Protein AF-A0A355X798-F1 (afdb_monomer_lite)

Structure (mmCIF, N/CA/C/O backbone):
data_AF-A0A355X798-F1
#
_entry.id   AF-A0A355X798-F1
#
loop_
_atom_site.group_PDB
_atom_site.id
_atom_site.type_symbol
_atom_site.label_atom_id
_atom_site.label_alt_id
_atom_site.label_comp_id
_atom_site.label_asym_id
_atom_site.label_entity_id
_atom_site.label_seq_id
_atom_site.pdbx_PDB_ins_code
_atom_site.Cartn_x
_atom_site.Cartn_y
_atom_site.Cartn_z
_atom_site.occupancy
_atom_site.B_iso_or_equiv
_atom_site.auth_seq_id
_atom_site.auth_comp_id
_atom_site.auth_asym_id
_atom_site.auth_atom_id
_atom_site.pdbx_PDB_model_num
ATOM 1 N N . MET A 1 1 ? 8.752 -1.877 0.413 1.00 83.00 1 MET A N 1
ATOM 2 C CA . MET A 1 1 ? 8.177 -2.139 -0.919 1.00 83.00 1 MET A CA 1
ATOM 3 C C . MET A 1 1 ? 7.223 -1.030 -1.361 1.00 83.00 1 MET A C 1
ATOM 5 O O . MET A 1 1 ? 7.651 -0.206 -2.149 1.00 83.00 1 MET A O 1
ATOM 9 N N . TYR A 1 2 ? 6.016 -0.876 -0.797 1.00 93.00 2 TYR A N 1
ATOM 10 C CA . TYR A 1 2 ? 5.058 0.165 -1.244 1.00 93.00 2 TYR A CA 1
ATOM 11 C C . TYR A 1 2 ? 5.635 1.592 -1.375 1.00 93.00 2 TYR A C 1
ATOM 13 O O . TYR A 1 2 ? 5.461 2.236 -2.404 1.00 93.00 2 TYR A O 1
ATOM 21 N N . ASN A 1 3 ? 6.375 2.073 -0.369 1.00 92.62 3 ASN A N 1
ATOM 22 C CA . ASN A 1 3 ? 6.967 3.416 -0.412 1.00 92.62 3 ASN A CA 1
ATOM 23 C C . ASN A 1 3 ? 7.958 3.606 -1.571 1.00 92.62 3 ASN A C 1
ATOM 25 O O . ASN A 1 3 ? 8.038 4.702 -2.114 1.00 92.62 3 ASN A O 1
ATOM 29 N N . GLU A 1 4 ? 8.681 2.557 -1.975 1.00 91.88 4 GLU A N 1
ATOM 30 C CA . GLU A 1 4 ? 9.569 2.644 -3.138 1.00 91.88 4 GLU A CA 1
ATOM 31 C C . GLU A 1 4 ? 8.747 2.923 -4.397 1.00 91.88 4 GLU A C 1
ATOM 33 O O . GLU A 1 4 ? 9.046 3.880 -5.100 1.00 91.88 4 GLU A O 1
ATOM 38 N N . LEU A 1 5 ? 7.663 2.178 -4.649 1.00 90.56 5 LEU A N 1
ATOM 39 C CA . LEU A 1 5 ? 6.803 2.450 -5.805 1.00 90.56 5 LEU A CA 1
ATOM 40 C C . LEU A 1 5 ? 6.077 3.794 -5.712 1.00 90.56 5 LEU A C 1
ATOM 42 O O . LEU A 1 5 ? 5.845 4.451 -6.724 1.00 90.56 5 LEU A O 1
ATOM 46 N N . LYS A 1 6 ? 5.707 4.223 -4.503 1.00 91.62 6 LYS A N 1
ATOM 47 C CA . LYS A 1 6 ? 4.975 5.476 -4.310 1.00 91.62 6 LYS A CA 1
ATOM 48 C C . LYS A 1 6 ? 5.822 6.714 -4.585 1.00 91.62 6 LYS A C 1
ATOM 50 O O . LYS A 1 6 ? 5.316 7.664 -5.178 1.00 91.62 6 LYS A O 1
ATOM 55 N N . PHE A 1 7 ? 7.065 6.718 -4.111 1.00 90.94 7 PHE A N 1
ATOM 56 C CA . PHE A 1 7 ? 7.910 7.915 -4.100 1.00 90.94 7 PHE A CA 1
ATOM 57 C C . PHE A 1 7 ? 9.055 7.866 -5.108 1.00 90.94 7 PHE A C 1
ATOM 59 O O . PHE A 1 7 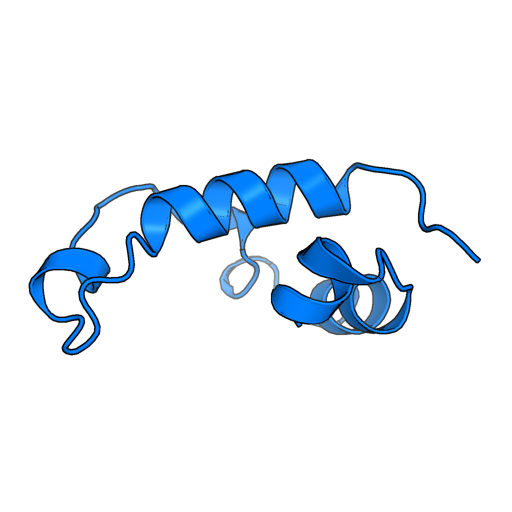? 9.527 8.917 -5.529 1.00 90.94 7 PHE A O 1
ATOM 66 N N . SER A 1 8 ? 9.497 6.670 -5.487 1.00 87.69 8 SER A N 1
ATOM 67 C CA . SER A 1 8 ? 10.648 6.472 -6.373 1.00 87.69 8 SER A CA 1
ATOM 68 C C . SER A 1 8 ? 10.304 5.684 -7.635 1.00 87.69 8 SER A C 1
ATOM 70 O O . SER A 1 8 ? 11.086 5.715 -8.572 1.00 87.69 8 SER A O 1
ATOM 72 N N . ASN A 1 9 ? 9.162 4.984 -7.654 1.00 83.94 9 ASN A N 1
ATOM 73 C CA . ASN A 1 9 ? 8.728 4.099 -8.736 1.00 83.94 9 ASN A CA 1
ATOM 74 C C . ASN A 1 9 ? 9.847 3.155 -9.233 1.00 83.94 9 ASN A C 1
ATOM 76 O O . ASN A 1 9 ? 10.045 2.956 -10.432 1.00 83.94 9 ASN A O 1
ATOM 80 N N . GLY A 1 10 ? 10.605 2.615 -8.270 1.00 83.75 10 GLY A N 1
ATOM 81 C CA . GLY A 1 10 ? 11.796 1.802 -8.505 1.00 83.75 10 GLY A CA 1
ATOM 82 C C . GLY A 1 10 ? 11.506 0.320 -8.765 1.00 83.75 10 GLY A C 1
ATOM 83 O O . GLY A 1 10 ? 10.414 -0.195 -8.518 1.00 83.75 10 GLY A O 1
ATOM 84 N N . PHE A 1 11 ? 12.515 -0.381 -9.283 1.00 87.88 11 PHE A N 1
ATOM 85 C CA . PHE A 1 11 ? 12.376 -1.745 -9.798 1.00 87.88 11 PHE A CA 1
ATOM 86 C C . PHE A 1 11 ? 12.502 -2.853 -8.732 1.00 87.88 11 PHE A C 1
ATOM 88 O O . PHE A 1 11 ? 12.056 -3.981 -8.965 1.00 87.88 11 PHE A O 1
ATOM 95 N N . ILE A 1 12 ? 13.067 -2.561 -7.551 1.00 90.50 12 ILE A N 1
ATOM 96 C CA . ILE A 1 12 ? 13.351 -3.589 -6.531 1.00 90.50 12 ILE A CA 1
ATOM 97 C C . ILE A 1 12 ? 12.044 -4.180 -6.007 1.00 90.50 12 ILE A C 1
ATOM 99 O O . ILE A 1 12 ? 11.916 -5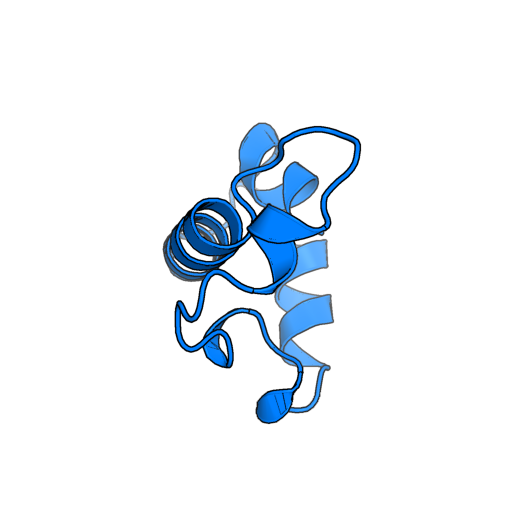.397 -5.854 1.00 90.50 12 ILE A O 1
ATOM 103 N N . THR A 1 13 ? 11.043 -3.332 -5.777 1.00 91.62 13 THR A N 1
ATOM 104 C CA . THR A 1 13 ? 9.722 -3.782 -5.343 1.00 91.62 13 THR A CA 1
ATOM 105 C C . THR A 1 13 ? 9.053 -4.672 -6.382 1.00 91.62 13 THR A C 1
ATOM 107 O O . THR A 1 13 ? 8.499 -5.696 -5.995 1.00 91.62 13 THR A O 1
ATOM 110 N N . GLN A 1 14 ? 9.134 -4.356 -7.678 1.00 88.06 14 GLN A N 1
ATOM 111 C CA . GLN A 1 14 ? 8.547 -5.216 -8.713 1.00 88.06 14 GLN A CA 1
ATOM 112 C C . GLN A 1 14 ? 9.189 -6.606 -8.730 1.00 88.06 14 GLN A C 1
ATOM 114 O O . GLN A 1 14 ? 8.472 -7.607 -8.737 1.00 88.06 14 GLN A O 1
ATOM 119 N N . MET A 1 15 ? 10.523 -6.684 -8.663 1.00 90.25 15 MET A N 1
ATOM 120 C CA . MET A 1 15 ? 11.210 -7.977 -8.575 1.00 90.25 15 MET A CA 1
ATOM 121 C C . MET A 1 15 ? 10.805 -8.759 -7.330 1.00 90.25 15 MET A C 1
ATOM 123 O O . MET A 1 15 ? 10.499 -9.946 -7.417 1.00 90.25 15 MET A O 1
ATOM 127 N N . GLY A 1 16 ? 10.814 -8.104 -6.169 1.00 93.81 16 GLY A N 1
ATOM 128 C CA . GLY A 1 16 ? 10.547 -8.785 -4.912 1.00 93.81 16 GLY A CA 1
ATOM 129 C C . GLY A 1 16 ? 9.106 -9.290 -4.812 1.00 93.81 16 GLY A C 1
ATOM 130 O O . GLY A 1 16 ? 8.910 -10.419 -4.378 1.00 93.81 16 GLY A O 1
ATOM 131 N N . ILE A 1 17 ? 8.113 -8.527 -5.288 1.00 94.00 17 ILE A N 1
ATOM 132 C CA . ILE A 1 17 ? 6.724 -9.012 -5.374 1.00 94.00 17 ILE A CA 1
ATOM 133 C C . ILE A 1 17 ? 6.599 -10.155 -6.393 1.00 94.00 17 ILE A C 1
ATOM 135 O O . ILE A 1 17 ? 5.899 -11.134 -6.134 1.00 94.00 17 ILE A O 1
ATOM 139 N N . GLY A 1 18 ? 7.304 -10.079 -7.527 1.00 92.50 18 GLY A N 1
ATOM 140 C CA . GLY A 1 18 ? 7.319 -11.144 -8.535 1.00 92.50 18 GLY A CA 1
ATOM 141 C C . GLY A 1 18 ? 7.859 -12.484 -8.020 1.00 92.50 18 GLY A C 1
ATOM 142 O O . GLY A 1 18 ? 7.467 -13.532 -8.529 1.00 92.50 18 GLY A O 1
ATOM 143 N N . ALA A 1 19 ? 8.707 -12.464 -6.988 1.00 95.81 19 ALA A N 1
ATOM 144 C CA . ALA A 1 19 ? 9.244 -13.661 -6.342 1.00 95.81 19 ALA A CA 1
ATOM 145 C C . ALA A 1 19 ? 8.324 -14.262 -5.258 1.00 95.81 19 ALA A C 1
ATOM 147 O O . ALA A 1 19 ? 8.580 -15.375 -4.803 1.00 95.81 19 ALA A O 1
ATOM 148 N N . MET A 1 20 ? 7.269 -13.554 -4.836 1.00 95.94 20 MET A N 1
ATOM 149 C CA . MET A 1 20 ? 6.324 -14.043 -3.823 1.00 95.94 20 MET A CA 1
ATOM 150 C C . MET A 1 20 ? 5.293 -15.017 -4.425 1.00 95.94 20 MET A C 1
ATOM 152 O O . MET A 1 20 ? 4.922 -14.843 -5.598 1.00 95.94 20 MET A O 1
ATOM 156 N N . PRO A 1 21 ? 4.776 -15.981 -3.633 1.00 97.75 21 PRO A N 1
ATOM 157 C CA . PRO A 1 21 ? 3.570 -16.745 -3.966 1.00 97.75 21 PRO A CA 1
ATOM 158 C C . PRO A 1 21 ? 2.394 -15.822 -4.306 1.00 97.75 21 PRO A C 1
ATOM 160 O O . PRO A 1 21 ? 2.280 -14.734 -3.745 1.00 97.75 21 PRO A O 1
ATOM 163 N N . GLU A 1 22 ? 1.526 -16.222 -5.237 1.00 95.81 22 GLU A N 1
ATOM 164 C CA . GLU A 1 22 ? 0.457 -15.347 -5.750 1.00 95.81 22 GLU A CA 1
ATOM 165 C C . GLU A 1 22 ? -0.549 -14.905 -4.679 1.00 95.81 22 GLU A C 1
ATOM 167 O O . GLU A 1 22 ? -1.029 -13.771 -4.720 1.00 95.81 22 GLU A O 1
ATOM 172 N N . ASP A 1 23 ? -0.827 -15.768 -3.705 1.00 96.69 23 ASP A N 1
ATOM 173 C CA . ASP A 1 23 ? -1.733 -15.540 -2.578 1.00 96.69 23 ASP A CA 1
ATOM 174 C C . ASP A 1 23 ? -1.150 -14.626 -1.489 1.00 96.69 23 ASP A C 1
ATOM 176 O O . ASP A 1 23 ? -1.886 -14.137 -0.632 1.00 96.69 23 ASP A O 1
ATOM 180 N N . GLU A 1 24 ? 0.146 -14.322 -1.557 1.00 95.19 24 GLU A N 1
ATOM 181 C CA . GLU A 1 24 ? 0.826 -13.389 -0.652 1.00 95.19 24 GLU A CA 1
ATOM 182 C C . GLU A 1 24 ? 1.077 -12.010 -1.292 1.00 95.19 24 GLU A C 1
ATOM 184 O O . GLU A 1 24 ? 1.598 -11.095 -0.646 1.00 95.19 24 GLU A O 1
ATOM 189 N N . ARG A 1 25 ? 0.711 -11.823 -2.566 1.00 96.25 25 ARG A N 1
ATOM 190 C CA . ARG A 1 25 ? 0.901 -10.555 -3.292 1.00 96.25 25 ARG A CA 1
ATOM 191 C C . ARG A 1 25 ? -0.162 -9.514 -2.919 1.00 96.25 25 ARG A C 1
ATOM 193 O O . ARG A 1 25 ? -1.266 -9.874 -2.515 1.00 96.25 25 ARG A O 1
ATOM 200 N N . PRO A 1 26 ? 0.085 -8.209 -3.164 1.00 96.69 26 PRO A N 1
ATOM 201 C CA . PRO A 1 26 ? -0.925 -7.161 -2.973 1.00 96.69 26 PRO A CA 1
ATOM 202 C C . PRO A 1 26 ? -2.243 -7.421 -3.723 1.00 96.69 26 PRO A C 1
ATOM 204 O O . PRO A 1 26 ? -3.312 -7.062 -3.233 1.00 96.69 26 PRO A O 1
ATOM 207 N N . THR A 1 27 ? -2.182 -8.099 -4.876 1.00 96.50 27 THR A N 1
ATOM 208 C CA . THR A 1 27 ? -3.346 -8.520 -5.677 1.00 96.50 27 THR A CA 1
ATOM 209 C C . THR A 1 27 ? -4.258 -9.523 -4.971 1.00 96.50 27 THR A C 1
ATOM 211 O O . THR A 1 27 ? -5.415 -9.649 -5.356 1.00 96.50 27 THR A O 1
ATOM 214 N N . ALA A 1 28 ? -3.777 -10.219 -3.937 1.00 97.75 28 ALA A N 1
ATOM 215 C CA . ALA A 1 28 ? -4.588 -11.124 -3.126 1.00 97.75 28 ALA A CA 1
ATOM 216 C C . ALA A 1 28 ? -5.487 -10.380 -2.118 1.00 97.75 28 ALA A C 1
ATOM 218 O O . ALA A 1 28 ? -6.342 -10.987 -1.471 1.00 97.75 28 ALA A O 1
ATOM 219 N N . CYS A 1 29 ? -5.327 -9.058 -1.964 1.00 97.56 29 CYS A N 1
ATOM 220 C CA . CYS A 1 29 ? -6.197 -8.268 -1.104 1.00 97.56 29 CYS A CA 1
ATOM 221 C C . CYS A 1 29 ? -7.635 -8.250 -1.645 1.00 97.56 29 CYS A C 1
ATOM 223 O O . CYS A 1 29 ? -7.915 -7.687 -2.697 1.00 97.56 29 CYS A O 1
ATOM 225 N N . ILE A 1 30 ? -8.576 -8.790 -0.869 1.00 97.19 30 ILE A N 1
ATOM 226 C CA . ILE A 1 30 ? -10.007 -8.833 -1.224 1.00 97.19 30 ILE A CA 1
ATOM 227 C C . ILE A 1 30 ? -1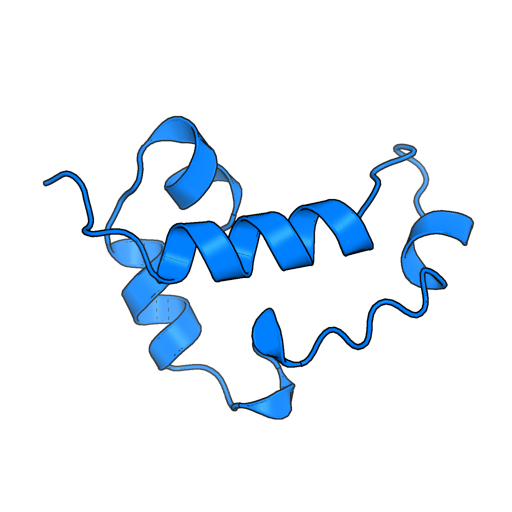0.805 -7.601 -0.762 1.00 97.19 30 ILE A C 1
ATOM 229 O O . ILE A 1 30 ? -12.032 -7.606 -0.791 1.00 97.19 30 ILE A O 1
ATOM 233 N N . GLY A 1 31 ? -10.137 -6.563 -0.249 1.00 97.44 31 GLY A N 1
ATOM 234 C CA . GLY A 1 31 ? -10.806 -5.333 0.188 1.00 97.44 31 GLY A CA 1
ATOM 235 C C . GLY A 1 31 ? -11.725 -5.485 1.412 1.00 97.44 31 GLY A C 1
ATOM 236 O O . GLY A 1 31 ? -12.651 -4.698 1.578 1.00 97.44 31 GLY A O 1
ATOM 237 N N . CYS A 1 32 ? -11.483 -6.465 2.293 1.00 98.06 32 CYS A N 1
ATOM 238 C CA . CYS A 1 32 ? -12.346 -6.725 3.458 1.00 98.06 32 CYS A CA 1
ATOM 239 C C . CYS A 1 32 ? -12.284 -5.651 4.560 1.00 98.06 32 CYS A C 1
ATOM 241 O O . CYS A 1 32 ? -13.145 -5.626 5.435 1.00 98.06 32 CYS A O 1
ATOM 243 N N . ARG A 1 33 ? -11.254 -4.790 4.549 1.00 98.00 33 ARG A N 1
ATOM 244 C CA . ARG A 1 33 ? -11.008 -3.705 5.525 1.00 98.00 33 ARG A CA 1
ATOM 245 C C . ARG A 1 33 ? -10.818 -4.140 6.985 1.00 98.00 33 ARG A C 1
ATOM 247 O O . ARG A 1 33 ? -10.680 -3.288 7.858 1.00 98.00 33 ARG A O 1
ATOM 254 N N . ALA A 1 34 ? -10.720 -5.439 7.267 1.00 98.19 34 ALA A N 1
ATOM 255 C CA . ALA A 1 34 ? -10.487 -5.941 8.624 1.00 98.19 34 ALA A CA 1
ATOM 256 C C . ALA A 1 34 ? -9.156 -5.436 9.217 1.00 98.19 34 ALA A C 1
ATOM 258 O O . ALA A 1 34 ? -9.088 -5.096 10.395 1.00 98.19 34 ALA A O 1
ATOM 259 N N . CYS A 1 35 ? -8.115 -5.316 8.387 1.00 97.81 35 CYS A N 1
ATOM 260 C CA . CYS A 1 35 ? -6.814 -4.778 8.790 1.00 97.81 35 CYS A CA 1
ATOM 261 C C . CYS A 1 35 ? -6.871 -3.304 9.230 1.00 97.81 35 CYS A C 1
ATOM 263 O O . CYS A 1 35 ? -6.097 -2.889 10.089 1.00 97.81 35 CYS A O 1
ATOM 265 N N . GLU A 1 36 ? -7.797 -2.516 8.683 1.00 98.31 36 GLU A N 1
ATOM 266 C CA . GLU A 1 36 ? -7.934 -1.091 9.004 1.00 98.31 36 GLU A CA 1
ATOM 267 C C . GLU A 1 36 ? -8.518 -0.884 10.401 1.00 98.31 36 GLU A C 1
ATOM 269 O O . GLU A 1 36 ? -8.107 0.031 11.106 1.00 98.31 36 GLU A O 1
ATOM 274 N N . GLN A 1 37 ? -9.408 -1.782 10.840 1.00 97.81 37 GLN A N 1
ATOM 275 C CA . GLN A 1 37 ? -10.023 -1.730 12.172 1.00 97.81 37 GLN A CA 1
ATOM 276 C C . GLN A 1 37 ? -9.005 -1.909 13.305 1.00 97.81 37 GLN A C 1
ATOM 278 O O . GLN A 1 37 ? -9.234 -1.454 14.422 1.00 97.81 37 GLN A O 1
ATOM 283 N N . VAL A 1 38 ? -7.883 -2.577 13.020 1.00 97.81 38 VAL A N 1
ATOM 284 C CA . VAL A 1 38 ? -6.839 -2.888 14.007 1.00 97.81 38 VAL A CA 1
ATOM 285 C C . VAL A 1 38 ? -5.579 -2.044 13.829 1.00 97.81 38 VAL A C 1
ATOM 287 O O . VAL A 1 38 ? -4.636 -2.186 14.604 1.00 97.81 38 VAL A O 1
ATOM 290 N N . CYS A 1 39 ? -5.521 -1.176 12.815 1.00 97.75 39 CYS A N 1
ATOM 291 C CA . CYS A 1 39 ? -4.313 -0.420 12.514 1.00 97.75 39 CYS A CA 1
ATOM 292 C C . CYS A 1 39 ? -4.106 0.715 13.537 1.00 97.75 39 CYS A C 1
ATOM 294 O O . CYS A 1 39 ? -4.861 1.692 13.530 1.00 97.75 39 CYS A O 1
ATOM 296 N N . PRO A 1 40 ? -3.046 0.682 14.368 1.00 98.12 40 PRO A N 1
ATOM 297 C CA . PRO A 1 40 ? -2.822 1.713 15.386 1.00 98.12 40 PRO A CA 1
ATOM 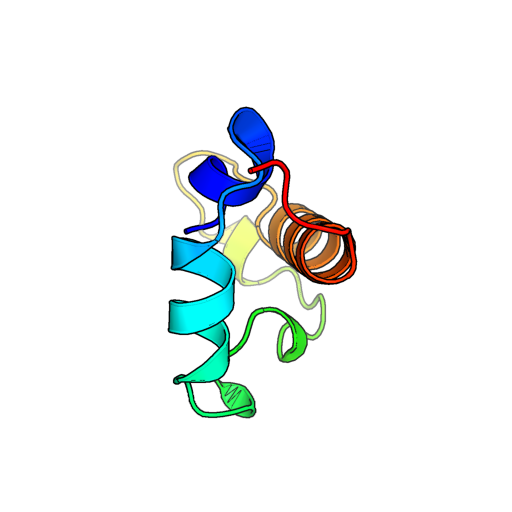298 C C . PRO A 1 40 ? -2.493 3.085 14.779 1.00 98.12 40 PRO A C 1
ATOM 300 O O . PRO A 1 40 ? -2.699 4.113 15.413 1.00 98.12 40 PRO A O 1
ATOM 303 N N . GLN A 1 41 ? -2.003 3.107 13.537 1.00 97.94 41 GLN A N 1
ATOM 304 C CA . GLN A 1 41 ? -1.625 4.322 12.813 1.00 97.94 41 GLN A CA 1
ATOM 305 C C . GLN A 1 41 ? -2.748 4.865 11.921 1.00 97.94 41 GLN A C 1
ATOM 307 O O . GLN A 1 41 ? -2.514 5.810 11.173 1.00 97.94 41 GLN A O 1
ATOM 312 N N . GLN A 1 42 ? -3.948 4.270 11.977 1.00 97.19 42 GLN A N 1
ATOM 313 C CA . GLN A 1 42 ? -5.102 4.681 11.168 1.00 97.19 42 GLN A CA 1
ATOM 314 C C . GLN A 1 42 ? -4.805 4.667 9.656 1.00 97.19 42 GLN A C 1
ATOM 316 O O . GLN A 1 42 ? -5.306 5.491 8.890 1.00 97.19 42 GLN A O 1
ATOM 321 N N . ILE A 1 43 ? -3.960 3.729 9.213 1.00 97.12 43 ILE A N 1
ATOM 322 C CA . ILE A 1 43 ? -3.637 3.556 7.797 1.00 97.12 43 ILE A CA 1
ATOM 323 C C . ILE A 1 43 ? -4.796 2.833 7.122 1.00 97.12 43 ILE A C 1
ATOM 325 O O . ILE A 1 43 ? -5.244 1.774 7.566 1.00 97.12 43 ILE A O 1
ATOM 329 N N . LYS A 1 44 ? -5.218 3.373 5.984 1.00 97.75 44 LYS A N 1
ATOM 330 C CA . LYS A 1 44 ? -6.198 2.753 5.099 1.00 97.75 44 LYS A CA 1
ATOM 331 C C . LYS A 1 44 ? -5.548 1.679 4.232 1.00 97.75 44 LYS A C 1
ATOM 333 O O . LYS A 1 44 ? -5.277 1.876 3.050 1.00 97.75 44 LYS A O 1
ATOM 338 N N . ILE A 1 45 ? -5.193 0.565 4.865 1.00 97.81 45 ILE A N 1
ATOM 339 C CA . ILE A 1 45 ? -4.383 -0.494 4.254 1.00 97.81 45 ILE A CA 1
ATOM 340 C C . ILE A 1 45 ? -5.055 -1.065 2.998 1.00 97.81 45 ILE A C 1
ATOM 342 O O . ILE A 1 45 ? -4.353 -1.356 2.036 1.00 97.81 45 ILE A O 1
ATOM 346 N N . SER A 1 46 ? -6.385 -1.197 2.960 1.00 97.62 46 SER A N 1
ATOM 347 C CA . SER A 1 46 ? -7.073 -1.722 1.771 1.00 97.62 46 SER A CA 1
ATOM 348 C C . SER A 1 46 ? -6.943 -0.781 0.569 1.00 97.62 46 SER A C 1
ATOM 350 O O . SER A 1 46 ? -6.685 -1.239 -0.542 1.00 97.62 46 SER A O 1
ATOM 352 N N . GLU A 1 47 ? -7.025 0.534 0.798 1.00 97.75 47 GLU A N 1
ATOM 353 C CA . GLU A 1 47 ? -6.806 1.552 -0.237 1.00 97.75 47 GLU A CA 1
ATOM 354 C C . GLU A 1 47 ? -5.341 1.550 -0.702 1.00 97.75 47 GLU A C 1
ATOM 356 O O . GLU A 1 47 ? -5.067 1.613 -1.898 1.00 97.75 47 GLU A O 1
ATOM 361 N N . VAL A 1 48 ? -4.396 1.403 0.234 1.00 97.38 48 VAL A N 1
ATOM 362 C CA . VAL A 1 48 ? -2.963 1.273 -0.074 1.00 97.38 48 VAL A CA 1
ATOM 363 C C . VAL A 1 48 ? -2.682 0.036 -0.925 1.00 97.38 48 VAL A C 1
ATOM 365 O O . VAL A 1 48 ? -1.895 0.134 -1.857 1.00 97.38 48 VAL A O 1
ATOM 368 N N . MET A 1 49 ? -3.314 -1.110 -0.647 1.00 97.62 49 MET A N 1
ATOM 369 C CA . MET A 1 49 ? -3.138 -2.323 -1.458 1.00 97.62 49 MET A CA 1
ATOM 370 C C . MET A 1 49 ? -3.656 -2.130 -2.884 1.00 97.62 49 MET A C 1
ATOM 372 O O . MET A 1 49 ? -2.963 -2.511 -3.823 1.00 97.62 49 MET A O 1
ATOM 376 N N . SER A 1 50 ? -4.813 -1.483 -3.053 1.00 97.38 50 SER A N 1
ATOM 377 C CA . SER A 1 50 ? -5.330 -1.126 -4.382 1.00 97.38 50 SER A CA 1
ATOM 378 C C . SER A 1 50 ? -4.355 -0.217 -5.139 1.00 97.38 50 SER A C 1
ATOM 380 O O . SER A 1 50 ? -3.941 -0.558 -6.243 1.00 97.38 50 SER A O 1
ATOM 382 N N . ASP A 1 51 ? -3.909 0.886 -4.523 1.00 96.88 51 ASP A N 1
ATOM 383 C CA . ASP A 1 51 ? -2.933 1.810 -5.132 1.00 96.88 51 ASP A CA 1
ATOM 384 C C . ASP A 1 51 ? -1.589 1.118 -5.417 1.00 96.88 51 ASP A C 1
ATOM 386 O O . ASP A 1 51 ? -0.918 1.426 -6.399 1.00 96.88 51 ASP A O 1
ATOM 3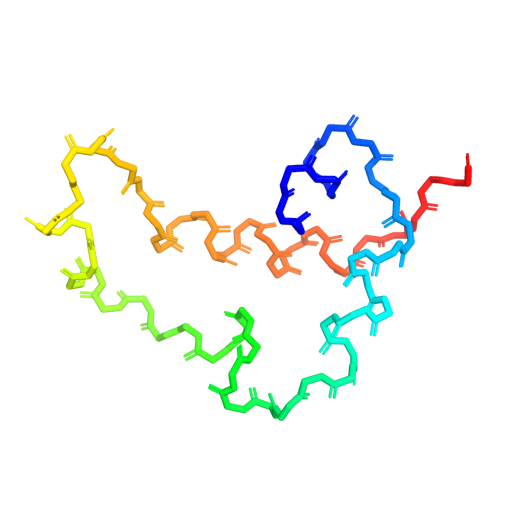90 N N . PHE A 1 52 ? -1.188 0.149 -4.591 1.00 96.06 52 PHE A N 1
ATOM 391 C CA . PHE A 1 52 ? 0.016 -0.641 -4.827 1.00 96.06 52 PHE A CA 1
ATOM 392 C C . PHE A 1 52 ? -0.126 -1.483 -6.105 1.00 96.06 52 PHE A C 1
ATOM 394 O O . PHE A 1 52 ? 0.767 -1.450 -6.951 1.00 96.06 52 PHE A O 1
ATOM 401 N N . VAL A 1 53 ? -1.246 -2.185 -6.295 1.00 95.38 53 VAL A N 1
ATOM 402 C CA . VAL A 1 53 ? -1.507 -2.943 -7.532 1.00 95.38 53 VAL A CA 1
ATOM 403 C C . VAL A 1 53 ? -1.500 -2.025 -8.753 1.00 95.38 53 VAL A C 1
ATOM 405 O O . VAL A 1 53 ? -0.829 -2.332 -9.738 1.00 95.38 53 VAL A O 1
ATOM 408 N N . ASP A 1 54 ? -2.156 -0.870 -8.667 1.00 94.69 54 ASP A N 1
ATOM 409 C CA . ASP A 1 54 ? -2.197 0.098 -9.765 1.00 94.69 54 ASP A CA 1
ATOM 410 C C . ASP A 1 54 ? -0.797 0.595 -10.146 1.00 94.69 54 ASP A C 1
ATOM 412 O O . ASP A 1 54 ? -0.464 0.675 -11.329 1.00 94.69 54 ASP A O 1
ATOM 416 N N . ARG A 1 55 ? 0.060 0.868 -9.156 1.00 92.44 55 ARG A N 1
ATOM 417 C CA . ARG A 1 55 ? 1.456 1.278 -9.382 1.00 92.44 55 ARG A CA 1
ATOM 418 C C . ARG A 1 55 ? 2.323 0.165 -9.946 1.00 92.44 55 ARG A C 1
ATOM 420 O O . ARG A 1 55 ? 3.189 0.441 -10.764 1.00 92.44 55 ARG A O 1
ATOM 427 N N . MET A 1 56 ? 2.103 -1.087 -9.550 1.00 91.69 56 MET A N 1
ATOM 428 C CA . MET A 1 56 ? 2.849 -2.214 -10.123 1.00 91.69 56 MET A CA 1
ATOM 429 C C . MET A 1 56 ? 2.597 -2.377 -11.625 1.00 91.69 56 MET A C 1
ATOM 431 O O . MET A 1 56 ? 3.487 -2.844 -12.329 1.00 91.69 56 MET A O 1
ATOM 435 N N . ASN A 1 57 ? 1.431 -1.950 -12.114 1.00 90.19 57 ASN A N 1
ATOM 436 C CA . ASN A 1 57 ? 1.088 -1.964 -13.537 1.00 90.19 57 ASN A CA 1
ATOM 437 C C . ASN A 1 57 ? 1.684 -0.784 -14.324 1.00 90.19 57 ASN A C 1
ATOM 439 O O . ASN A 1 57 ? 1.529 -0.718 -15.545 1.00 90.19 57 ASN A O 1
ATOM 443 N N . GLN A 1 58 ? 2.349 0.158 -13.653 1.00 88.88 58 GLN A N 1
ATOM 444 C CA . GLN A 1 58 ? 3.003 1.289 -14.299 1.00 88.88 58 GLN A CA 1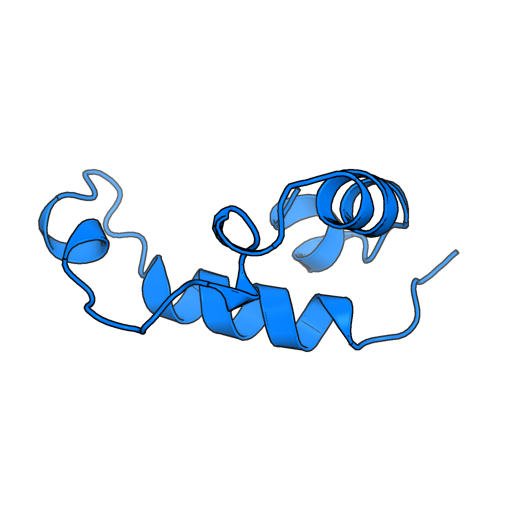
ATOM 445 C C . GLN A 1 58 ? 4.439 0.926 -14.701 1.00 88.88 58 GLN A C 1
ATOM 447 O O . GLN A 1 58 ? 5.093 0.111 -14.044 1.00 88.88 58 GLN A O 1
ATOM 452 N N . PRO A 1 59 ? 4.963 1.526 -15.784 1.00 86.25 59 PRO A N 1
ATOM 453 C CA . PRO A 1 59 ? 6.368 1.376 -16.129 1.00 86.25 59 PRO A CA 1
ATOM 454 C C . PRO A 1 59 ? 7.243 1.977 -15.023 1.00 86.25 59 PRO A C 1
ATOM 456 O O . PRO A 1 59 ? 6.970 3.076 -14.536 1.00 86.25 59 PRO A O 1
ATOM 459 N N . VAL A 1 60 ? 8.301 1.261 -14.638 1.00 84.06 60 VAL A N 1
ATOM 460 C CA . VAL A 1 60 ? 9.288 1.751 -13.664 1.00 84.06 60 VAL A CA 1
ATOM 461 C C . VAL A 1 60 ? 10.011 2.979 -14.202 1.00 84.06 60 VAL A C 1
ATOM 463 O O . VAL A 1 60 ? 10.335 3.053 -15.391 1.00 84.06 60 VAL A O 1
ATOM 466 N N . SER A 1 61 ? 10.275 3.946 -13.326 1.00 75.50 61 SER A N 1
ATOM 467 C CA . SER A 1 61 ? 11.189 5.042 -13.639 1.00 75.50 61 SER A CA 1
ATOM 468 C C . SER A 1 61 ? 12.594 4.592 -13.271 1.00 75.50 61 SER A C 1
ATOM 470 O O . SER A 1 61 ? 12.867 4.337 -12.100 1.00 75.50 61 SER A O 1
ATOM 472 N N . TRP A 1 62 ? 13.427 4.436 -14.296 1.00 62.62 62 TRP A N 1
ATOM 473 C CA . TRP A 1 62 ? 14.842 4.087 -14.187 1.00 62.62 62 TRP A CA 1
ATOM 474 C C . TRP A 1 62 ? 15.617 5.046 -13.283 1.00 62.62 62 TRP A C 1
ATOM 476 O O . TRP A 1 62 ? 15.393 6.274 -13.407 1.00 62.62 62 TRP A O 1
#

Secondary structure (DSSP, 8-state):
-HHHHHHT--HHHHHHHHTS-GGGSGGG-----HHHHT-TT---HHHHHHHHHHHHTSPP--

pLDDT: mean 93.33, std 6.22, range [62.62, 98.31]

Radius of gyration: 12.14 Å; chains: 1; bounding box: 27×25×32 Å

Foldseek 3Di:
DLVCLVPQLADPVLVVLVPDDPCPHLVVQPLPQPCQVPDPVNDSVSVSSVVSVVSSPDDGDD

Sequence (62 aa):
MYNELKFSNGFITQMGIGAMPEDERPTACIGCRACEQVCPQQIKISEVMSDFVDRMNQPVSW